Protein AF-A0A7G2LYU7-F1 (afdb_monomer)

Mean predicted aligned error: 3.07 Å

Solvent-accessible surface area (backbone atoms only — not comparable to full-atom values): 4821 Å² total; per-residue (Å²): 133,56,72,46,58,54,50,25,55,54,58,43,68,77,45,100,56,98,64,66,60,50,58,62,59,49,89,55,94,68,74,81,78,48,81,73,41,58,70,80,48,72,85,53,56,71,71,56,47,31,45,51,44,24,52,55,52,17,52,32,49,20,31,44,72,71,74,39,78,69,69,65,77,70,84,75,86,132

Nearest PDB structures (foldseek):
  8qzh-assembly1_A  TM=9.023E-01  e=2.121E-03  Mycobacterium tuberculosis
  7ed2-assembly1_B  TM=8.976E-01  e=3.001E-03  Mycolicibacterium smegmatis
  8gkf-assembly1_A  TM=8.847E-01  e=3.696E-03  Mycobacterium tuberculosis
  8gkf-assembly5_E  TM=8.939E-01  e=5.230E-03  Mycobacterium tuberculosis
  4qjl-assembly1_A  TM=9.095E-01  e=1.047E-02  Mycobacterium ulcerans Agy99

Foldseek 3Di:
DDPQVVVQVVVCVVDPDRFFWGAFDLPDDADDADPQQCVVCVPPDPSVVSVSRRVLRGVQVRCVVVVHHRDHDHDDDD

Secondary structure (DSSP, 8-state):
--HHHHHHHHHHTT-SS--------TTS--PPPPTTTGGGGTT--HHHHHHHHHHHHHHHHHHHHTTPPP---PPPP-

Structure (mmCIF, N/CA/C/O backbone):
data_AF-A0A7G2LYU7-F1
#
_entry.id   AF-A0A7G2LYU7-F1
#
loop_
_atom_site.group_PDB
_atom_site.id
_atom_site.type_symbol
_atom_site.label_atom_id
_atom_site.label_alt_id
_atom_site.label_comp_id
_atom_site.label_asym_id
_atom_site.label_entity_id
_atom_site.label_seq_id
_atom_site.pdbx_PDB_ins_code
_atom_site.Cartn_x
_atom_site.Cartn_y
_atom_site.Cartn_z
_atom_site.occupancy
_atom_site.B_iso_or_equiv
_atom_site.auth_seq_id
_atom_site.auth_comp_id
_atom_site.auth_asym_id
_atom_site.auth_atom_id
_atom_site.pdbx_PDB_model_num
ATOM 1 N N . MET A 1 1 ? -14.061 17.177 -0.502 1.00 61.22 1 MET A N 1
ATOM 2 C CA . MET A 1 1 ? -13.187 16.027 -0.179 1.00 61.22 1 MET A CA 1
ATOM 3 C C . MET A 1 1 ? -12.808 15.348 -1.485 1.00 61.22 1 MET A C 1
ATOM 5 O O . MET A 1 1 ? -13.541 15.524 -2.449 1.00 61.22 1 MET A O 1
ATOM 9 N N . THR A 1 2 ? -11.663 14.666 -1.566 1.00 89.00 2 THR A N 1
ATOM 10 C CA . THR A 1 2 ? -11.331 13.869 -2.761 1.00 89.00 2 THR A CA 1
ATOM 11 C C . THR A 1 2 ? -12.030 12.509 -2.692 1.00 89.00 2 THR A C 1
ATOM 13 O O . THR A 1 2 ? -12.398 12.058 -1.604 1.00 89.00 2 THR A O 1
ATOM 16 N N . GLN A 1 3 ? -12.201 11.847 -3.838 1.00 93.44 3 GLN A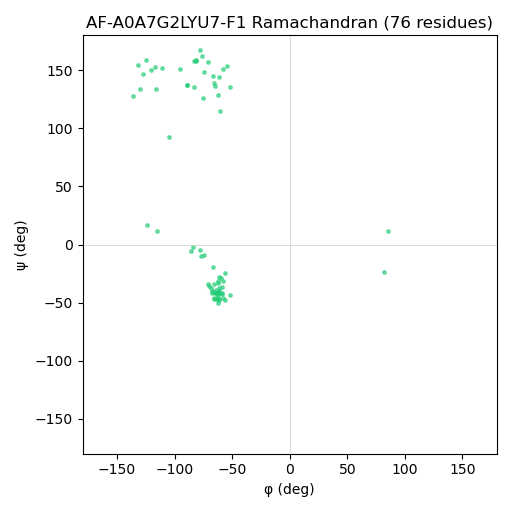 N 1
ATOM 17 C CA . GLN A 1 3 ? -12.835 10.527 -3.910 1.00 93.44 3 GLN A CA 1
ATOM 18 C C . GLN A 1 3 ? -12.081 9.480 -3.068 1.00 93.44 3 GLN A C 1
ATOM 20 O O . GLN A 1 3 ? -12.699 8.644 -2.416 1.00 93.44 3 GLN A O 1
ATOM 25 N N . GLU A 1 4 ? -10.749 9.549 -3.011 1.00 95.50 4 GLU A N 1
ATOM 26 C CA . GLU A 1 4 ? -9.916 8.658 -2.197 1.00 95.50 4 GLU A CA 1
ATOM 27 C C . GLU A 1 4 ? -10.221 8.805 -0.701 1.00 95.50 4 GLU A C 1
ATOM 29 O O . GLU A 1 4 ? -10.310 7.806 0.013 1.00 95.50 4 GLU A O 1
ATOM 34 N N . ALA A 1 5 ? -10.426 10.040 -0.230 1.00 94.69 5 ALA A N 1
ATOM 35 C CA . ALA A 1 5 ? -10.764 10.314 1.164 1.00 94.69 5 ALA A CA 1
ATOM 36 C C . ALA A 1 5 ? -12.167 9.798 1.529 1.00 94.69 5 ALA A C 1
ATOM 38 O O . ALA A 1 5 ? -12.366 9.287 2.632 1.00 94.69 5 ALA A O 1
ATOM 39 N N . GLU A 1 6 ? -13.129 9.895 0.606 1.00 97.31 6 GLU A N 1
ATOM 40 C CA . GLU A 1 6 ? -14.478 9.342 0.781 1.00 97.31 6 GLU A CA 1
ATOM 41 C C . GLU A 1 6 ? -14.453 7.812 0.857 1.00 97.31 6 GLU A C 1
ATOM 43 O O . GLU A 1 6 ? -15.038 7.237 1.777 1.00 97.31 6 GLU A O 1
ATOM 48 N N . ILE A 1 7 ? -13.712 7.152 -0.041 1.00 97.31 7 ILE A N 1
ATOM 49 C CA . ILE A 1 7 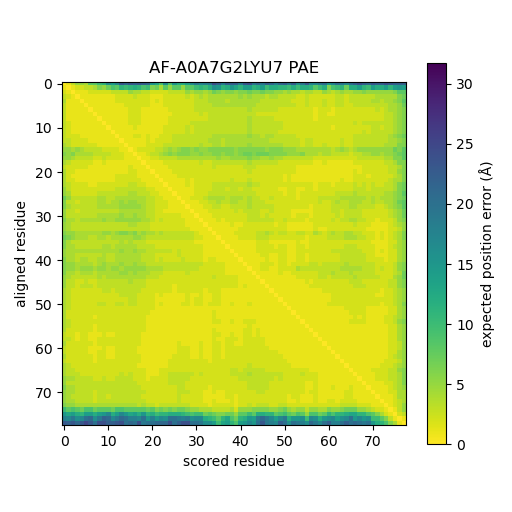? -13.533 5.694 -0.014 1.00 97.31 7 ILE A CA 1
ATOM 50 C C . ILE A 1 7 ? -12.843 5.268 1.285 1.00 97.31 7 ILE A C 1
ATOM 52 O O . ILE A 1 7 ? -13.322 4.354 1.954 1.00 97.31 7 ILE A O 1
ATOM 56 N N . ALA A 1 8 ? -11.760 5.940 1.687 1.00 97.56 8 ALA A N 1
ATOM 57 C CA . ALA A 1 8 ? -11.049 5.616 2.922 1.00 97.56 8 ALA A CA 1
ATOM 58 C C . ALA A 1 8 ? -11.961 5.734 4.156 1.00 97.56 8 ALA A C 1
ATOM 60 O O . ALA A 1 8 ? -11.958 4.853 5.018 1.00 97.56 8 ALA A O 1
ATOM 61 N N . ALA A 1 9 ? -12.781 6.788 4.224 1.00 96.75 9 ALA A N 1
ATOM 62 C CA . ALA A 1 9 ? -13.747 6.981 5.301 1.00 96.75 9 ALA A CA 1
ATOM 63 C C . ALA A 1 9 ? -14.854 5.915 5.296 1.00 96.75 9 ALA A C 1
ATOM 65 O O . ALA A 1 9 ? -15.228 5.430 6.364 1.00 96.75 9 ALA A O 1
AT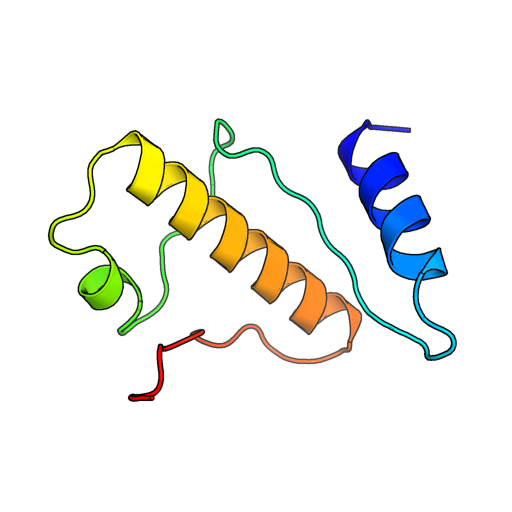OM 66 N N . ALA A 1 10 ? -15.364 5.534 4.121 1.00 97.50 10 ALA A N 1
ATOM 67 C CA . ALA A 1 10 ? -16.380 4.494 3.987 1.00 97.50 10 ALA A CA 1
ATOM 68 C C . ALA A 1 10 ? -15.842 3.114 4.397 1.00 97.50 10 ALA A C 1
ATOM 70 O O . ALA A 1 10 ? -16.471 2.429 5.198 1.00 97.50 10 ALA A O 1
ATOM 71 N N . VAL A 1 11 ? -14.653 2.734 3.920 1.00 97.56 11 VAL A N 1
ATOM 72 C CA . VAL A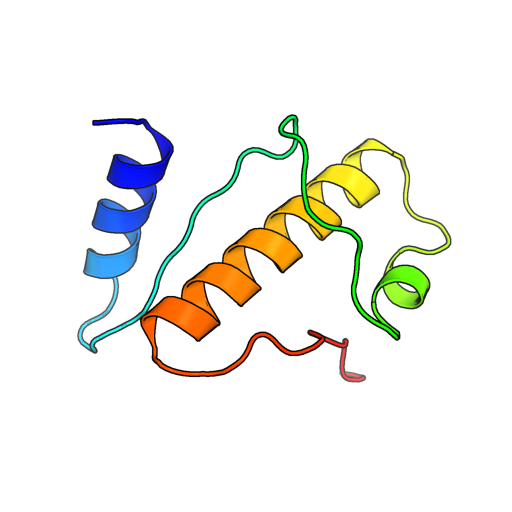 1 11 ? -14.018 1.445 4.242 1.00 97.56 11 VAL A CA 1
ATOM 73 C C . VAL A 1 11 ? -13.668 1.353 5.725 1.00 97.56 11 VAL A C 1
ATOM 75 O O . VAL A 1 11 ? -13.920 0.324 6.341 1.00 97.56 11 VAL A O 1
ATOM 78 N N . ARG A 1 12 ? -13.152 2.430 6.336 1.00 97.50 12 ARG A N 1
ATOM 79 C CA . ARG A 1 12 ? -12.840 2.449 7.776 1.00 97.50 12 ARG A CA 1
ATOM 80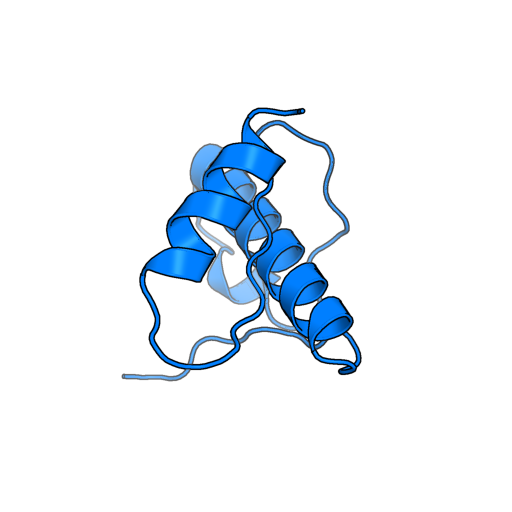 C C . ARG A 1 12 ? -14.072 2.150 8.643 1.00 97.50 12 ARG A C 1
ATOM 82 O O . ARG A 1 12 ? -13.921 1.538 9.690 1.00 97.50 12 ARG A O 1
ATOM 89 N N . ARG A 1 13 ? -15.280 2.531 8.203 1.00 97.31 13 ARG A N 1
ATOM 90 C CA . ARG A 1 13 ? -16.548 2.257 8.913 1.00 97.31 13 ARG A CA 1
ATOM 91 C C . ARG A 1 13 ? -17.027 0.804 8.814 1.00 97.31 13 ARG A C 1
ATOM 93 O O . ARG A 1 13 ? -17.988 0.465 9.491 1.00 97.31 13 ARG A O 1
ATOM 100 N N . LEU A 1 14 ? -16.400 -0.033 7.984 1.00 97.94 14 LEU A N 1
ATOM 101 C CA . LEU A 1 14 ? -16.739 -1.458 7.875 1.00 97.94 14 LEU A CA 1
ATOM 102 C C . LEU A 1 14 ? -16.189 -2.298 9.036 1.00 97.94 14 LEU A C 1
ATOM 104 O O . LEU A 1 14 ? -16.524 -3.474 9.140 1.00 97.94 14 LEU A O 1
ATOM 108 N N . PHE A 1 15 ? -15.323 -1.723 9.871 1.00 97.06 15 PHE A N 1
ATOM 109 C CA . PHE A 1 15 ? -14.646 -2.421 10.956 1.00 97.06 15 PHE A CA 1
ATOM 110 C C . PHE A 1 15 ? -15.077 -1.843 12.305 1.00 97.06 15 PHE A C 1
ATOM 112 O O . PHE A 1 15 ? -15.050 -0.629 12.500 1.00 97.06 15 PHE A O 1
ATOM 119 N N . ASP A 1 16 ? -15.396 -2.721 13.255 1.00 96.69 16 ASP A N 1
ATOM 120 C CA . ASP A 1 16 ? -15.751 -2.341 14.633 1.00 96.69 16 ASP A CA 1
ATOM 121 C C . ASP A 1 16 ? -14.522 -1.980 15.493 1.00 96.69 16 ASP A C 1
ATOM 123 O O . ASP A 1 16 ? -14.648 -1.562 16.645 1.00 96.69 16 ASP A O 1
ATOM 127 N N . LEU A 1 17 ? -13.316 -2.139 14.938 1.00 95.69 17 LEU A N 1
ATOM 128 C CA . LEU A 1 17 ? -12.043 -1.796 15.568 1.00 95.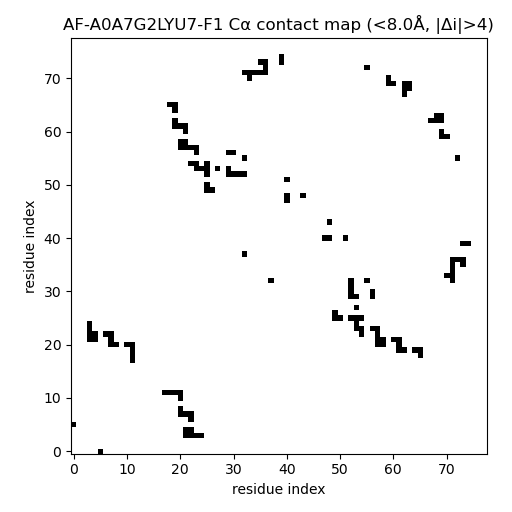69 17 LEU A CA 1
ATOM 129 C C . LEU A 1 17 ? -11.395 -0.597 14.858 1.00 95.69 17 LEU A C 1
ATOM 131 O O . LEU A 1 17 ? -11.575 -0.428 13.649 1.00 95.69 17 LEU A O 1
ATOM 135 N N . PRO A 1 18 ? -10.585 0.218 15.561 1.00 94.19 18 PRO A N 1
ATOM 136 C CA . PRO A 1 18 ? -9.811 1.275 14.922 1.00 94.19 18 PRO A CA 1
ATOM 137 C C . PRO A 1 18 ? -8.832 0.692 13.893 1.00 94.19 18 PRO A C 1
ATOM 139 O O . PRO A 1 18 ? -7.888 -0.010 14.249 1.00 94.19 18 PRO A O 1
ATOM 142 N N . VAL A 1 19 ? -9.042 1.009 12.614 1.00 97.56 19 VAL A N 1
ATOM 143 C CA . VAL A 1 19 ? -8.158 0.607 11.508 1.00 97.56 19 VAL A CA 1
ATOM 144 C C . VAL A 1 19 ? -7.608 1.822 10.767 1.00 97.56 19 VAL A C 1
ATOM 146 O O . VAL A 1 19 ? -8.265 2.864 10.663 1.00 97.56 19 VAL A O 1
ATOM 149 N N . ALA A 1 20 ? -6.409 1.697 10.199 1.00 98.19 20 ALA A N 1
ATOM 150 C CA . ALA A 1 20 ? -5.925 2.642 9.201 1.00 98.19 20 ALA A CA 1
ATOM 151 C C . ALA A 1 20 ? -6.333 2.215 7.796 1.00 98.19 20 ALA A C 1
ATOM 153 O O . ALA A 1 20 ? -6.240 1.044 7.441 1.00 98.19 20 ALA A O 1
ATOM 154 N N . VAL A 1 21 ? -6.768 3.185 6.994 1.00 98.12 21 VAL A N 1
ATOM 155 C CA . VAL A 1 21 ? -7.117 2.979 5.590 1.00 98.12 21 VAL A CA 1
ATOM 156 C C . VAL A 1 21 ? -6.534 4.132 4.793 1.00 98.12 21 VAL A C 1
ATOM 158 O O . VAL A 1 21 ? -6.769 5.300 5.105 1.00 98.12 21 VAL A O 1
ATOM 161 N N . ALA A 1 22 ? -5.795 3.794 3.745 1.00 98.06 22 ALA A N 1
ATOM 162 C CA . ALA A 1 22 ? -5.321 4.736 2.749 1.00 98.06 22 ALA A CA 1
ATOM 163 C C . ALA A 1 22 ? -5.706 4.223 1.362 1.00 98.06 22 ALA A C 1
ATOM 165 O O . ALA A 1 22 ? -5.758 3.016 1.125 1.00 98.06 22 ALA A O 1
ATOM 166 N N . VAL A 1 23 ? -5.995 5.153 0.458 1.00 97.69 23 VAL A N 1
ATOM 167 C CA . VAL A 1 23 ? -6.439 4.871 -0.906 1.00 97.69 23 VAL A CA 1
ATOM 168 C C . VAL A 1 23 ? -5.575 5.694 -1.846 1.00 97.69 23 VAL A C 1
ATOM 170 O O . VAL A 1 23 ? -5.337 6.876 -1.606 1.00 97.69 23 VAL A O 1
ATOM 173 N N . THR A 1 24 ? -5.091 5.062 -2.905 1.00 96.62 24 THR A N 1
ATOM 174 C CA . THR A 1 24 ? -4.275 5.694 -3.939 1.00 96.62 24 THR A CA 1
ATOM 175 C C . THR A 1 24 ? -4.823 5.317 -5.308 1.00 96.62 24 THR A C 1
ATOM 177 O O . THR A 1 24 ? -5.466 4.277 -5.470 1.00 96.62 24 THR A O 1
ATOM 180 N N . ARG A 1 25 ? -4.574 6.159 -6.312 1.00 96.06 25 ARG A N 1
ATOM 181 C CA . ARG A 1 25 ? -4.931 5.837 -7.693 1.00 96.06 25 ARG A CA 1
ATOM 182 C C . ARG A 1 25 ? -3.795 5.089 -8.394 1.00 96.06 25 ARG A C 1
ATOM 184 O O . ARG A 1 25 ? -2.651 5.528 -8.280 1.00 96.06 25 ARG A O 1
ATOM 191 N N . PRO A 1 26 ? -4.071 4.027 -9.171 1.00 95.62 26 PRO A N 1
ATOM 192 C CA . PRO A 1 26 ? -3.033 3.312 -9.918 1.00 95.62 26 PRO A CA 1
ATOM 193 C C . PRO A 1 26 ? -2.269 4.169 -10.935 1.00 95.62 26 PRO A C 1
ATOM 195 O O . PRO A 1 26 ? -1.106 3.893 -11.202 1.00 95.62 26 PRO A O 1
ATOM 198 N N . ASP A 1 27 ? -2.910 5.203 -11.485 1.00 95.19 27 ASP A N 1
ATOM 199 C CA . ASP A 1 27 ? -2.357 6.107 -12.505 1.00 95.19 27 ASP A CA 1
ATOM 200 C C . ASP A 1 27 ? -1.538 7.280 -11.930 1.00 95.19 27 ASP A C 1
ATOM 202 O O . ASP A 1 27 ? -0.920 8.026 -12.689 1.00 95.19 27 ASP A O 1
ATOM 206 N N . ALA A 1 28 ? -1.503 7.445 -10.604 1.00 94.56 28 ALA A N 1
ATOM 207 C CA . ALA A 1 28 ? -0.688 8.462 -9.949 1.00 94.56 28 ALA A CA 1
ATOM 208 C C . ALA A 1 28 ? 0.804 8.082 -9.912 1.00 94.56 28 ALA A C 1
ATOM 210 O O . ALA A 1 28 ? 1.186 6.920 -10.055 1.00 94.56 28 ALA A O 1
ATOM 211 N N . VAL A 1 29 ? 1.664 9.075 -9.674 1.00 95.00 29 VAL A N 1
ATOM 212 C CA . VAL A 1 29 ? 3.085 8.834 -9.396 1.00 95.00 29 VAL A CA 1
ATOM 213 C C . VAL A 1 29 ? 3.228 8.320 -7.967 1.00 95.00 29 VAL A C 1
ATOM 215 O O . VAL A 1 29 ? 2.778 8.966 -7.021 1.00 95.00 29 VAL A O 1
ATOM 218 N N . HIS A 1 30 ? 3.892 7.175 -7.815 1.00 96.69 30 HIS A N 1
ATOM 219 C CA . HIS A 1 30 ? 4.115 6.516 -6.529 1.00 96.69 30 HIS A CA 1
ATOM 220 C C . HIS A 1 30 ? 5.607 6.439 -6.197 1.00 96.69 30 HIS A C 1
ATOM 222 O O . HIS A 1 30 ? 6.431 6.375 -7.114 1.00 96.69 30 HIS A O 1
ATOM 228 N N . PRO A 1 31 ? 5.976 6.393 -4.905 1.00 95.62 31 PRO A N 1
ATOM 229 C CA . PRO A 1 31 ? 7.326 6.028 -4.497 1.00 95.62 31 PRO A CA 1
ATOM 230 C C . PRO A 1 31 ? 7.755 4.676 -5.078 1.00 95.62 31 PRO A C 1
ATOM 232 O O . PRO A 1 31 ? 6.925 3.795 -5.316 1.00 95.62 31 PRO A O 1
ATOM 235 N N . ALA A 1 32 ? 9.066 4.496 -5.247 1.00 94.88 32 ALA A N 1
ATOM 236 C CA . ALA A 1 32 ? 9.627 3.217 -5.662 1.00 94.88 32 ALA A CA 1
ATOM 237 C C . ALA A 1 32 ? 9.244 2.088 -4.686 1.00 94.88 32 ALA A C 1
ATOM 239 O O . ALA A 1 32 ? 9.038 2.310 -3.488 1.0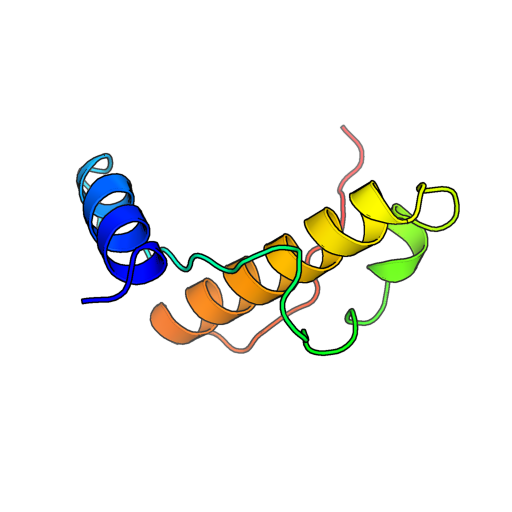0 94.88 32 ALA A O 1
ATOM 240 N N . LEU A 1 33 ? 9.159 0.868 -5.218 1.00 97.44 33 LEU A N 1
ATOM 241 C CA . LEU A 1 33 ? 8.996 -0.339 -4.414 1.00 97.44 33 LEU A CA 1
ATOM 242 C C . LEU A 1 33 ? 10.189 -0.525 -3.471 1.00 97.44 33 LEU A C 1
ATOM 244 O O . LEU A 1 33 ? 11.325 -0.210 -3.829 1.00 97.44 33 LEU A O 1
ATOM 248 N N . LEU A 1 34 ? 9.913 -1.037 -2.274 1.00 97.62 34 LEU A N 1
ATOM 249 C CA . LEU A 1 34 ? 10.947 -1.371 -1.303 1.00 97.62 34 LEU A CA 1
ATOM 250 C C . LEU A 1 34 ? 11.627 -2.697 -1.669 1.00 97.62 34 LEU A C 1
ATOM 252 O O . LEU A 1 34 ? 11.163 -3.446 -2.536 1.00 97.62 34 LEU A O 1
ATOM 256 N N . GLU A 1 35 ? 12.755 -2.969 -1.015 1.00 96.69 35 GLU A N 1
ATOM 257 C CA . GLU A 1 35 ? 13.556 -4.168 -1.252 1.00 96.69 35 GLU A CA 1
ATOM 258 C C . GLU A 1 35 ? 12.704 -5.449 -1.174 1.00 96.69 35 GLU A C 1
ATOM 260 O O . GLU A 1 35 ? 11.843 -5.602 -0.310 1.00 96.69 35 GLU A O 1
ATOM 265 N N . GLY A 1 36 ? 12.909 -6.355 -2.135 1.00 95.69 36 GLY A N 1
ATOM 266 C CA . GLY A 1 36 ? 12.175 -7.619 -2.255 1.00 95.69 36 GLY A CA 1
ATOM 267 C C . GLY A 1 36 ? 10.799 -7.526 -2.932 1.00 95.69 36 GLY A C 1
ATOM 268 O O . GLY A 1 36 ? 10.357 -8.505 -3.533 1.00 95.69 36 GLY A O 1
ATOM 269 N N . GLU A 1 37 ? 10.138 -6.364 -2.936 1.00 97.44 37 GLU A N 1
ATOM 270 C CA . GLU A 1 37 ? 8.786 -6.230 -3.502 1.00 97.44 37 GLU A CA 1
ATOM 271 C C . GLU A 1 37 ? 8.768 -6.349 -5.035 1.00 97.44 37 GLU A C 1
ATOM 273 O O . GLU A 1 37 ? 7.846 -6.936 -5.602 1.00 97.44 37 GLU A O 1
ATOM 278 N N . ALA A 1 38 ? 9.798 -5.837 -5.718 1.00 96.50 38 ALA A N 1
ATOM 279 C CA . ALA A 1 38 ? 9.886 -5.888 -7.180 1.00 96.50 38 ALA A CA 1
ATOM 280 C C . ALA A 1 38 ? 9.9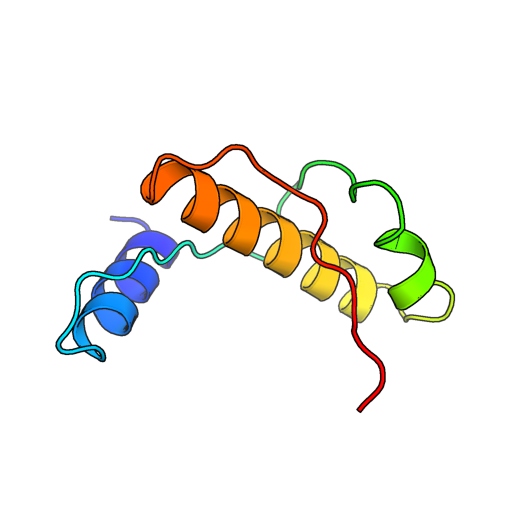35 -7.330 -7.725 1.00 96.50 38 ALA A C 1
ATOM 282 O O . ALA A 1 38 ? 9.399 -7.609 -8.799 1.00 96.50 38 ALA A O 1
ATOM 283 N N . THR A 1 39 ? 10.509 -8.268 -6.966 1.00 95.62 39 THR A N 1
ATOM 284 C CA . THR A 1 39 ? 10.584 -9.689 -7.339 1.00 95.62 39 THR A CA 1
ATOM 285 C C . THR A 1 39 ? 9.196 -10.318 -7.466 1.00 95.62 39 THR A C 1
ATOM 287 O O . THR A 1 39 ? 8.974 -11.147 -8.348 1.00 95.62 39 THR A O 1
ATOM 290 N N . LEU A 1 40 ? 8.232 -9.871 -6.652 1.00 96.06 40 LEU A N 1
ATOM 291 C CA . LEU A 1 40 ? 6.854 -10.380 -6.648 1.00 96.06 40 LEU A CA 1
ATOM 292 C C . LEU A 1 40 ? 6.092 -10.058 -7.939 1.00 96.06 40 LEU A C 1
ATOM 294 O O . LEU A 1 40 ? 5.096 -10.705 -8.257 1.00 96.06 40 LEU A O 1
ATOM 298 N N . ILE A 1 41 ? 6.562 -9.067 -8.696 1.00 96.44 41 ILE A N 1
ATOM 299 C CA . ILE A 1 41 ? 5.935 -8.600 -9.935 1.00 96.44 41 ILE A CA 1
ATOM 300 C C . ILE A 1 41 ? 6.884 -8.642 -11.135 1.00 96.44 41 ILE A C 1
ATOM 302 O O . ILE A 1 41 ? 6.588 -8.043 -12.166 1.00 96.44 41 ILE A O 1
ATOM 306 N N . ALA A 1 42 ? 7.992 -9.382 -11.048 1.00 96.44 42 ALA A N 1
ATOM 307 C CA . ALA A 1 42 ? 9.042 -9.387 -12.072 1.00 96.44 42 ALA A CA 1
ATOM 308 C C . ALA A 1 42 ? 8.547 -9.755 -13.487 1.00 96.44 42 ALA A C 1
ATOM 310 O O . ALA A 1 42 ? 9.162 -9.383 -14.482 1.00 96.44 42 ALA A O 1
ATOM 311 N N . ARG A 1 43 ? 7.432 -10.492 -13.589 1.00 97.12 43 ARG A N 1
ATOM 312 C CA . ARG A 1 43 ? 6.805 -10.911 -14.858 1.00 97.12 43 ARG A CA 1
ATOM 313 C C . ARG A 1 43 ? 5.416 -10.303 -15.076 1.00 97.12 43 ARG A C 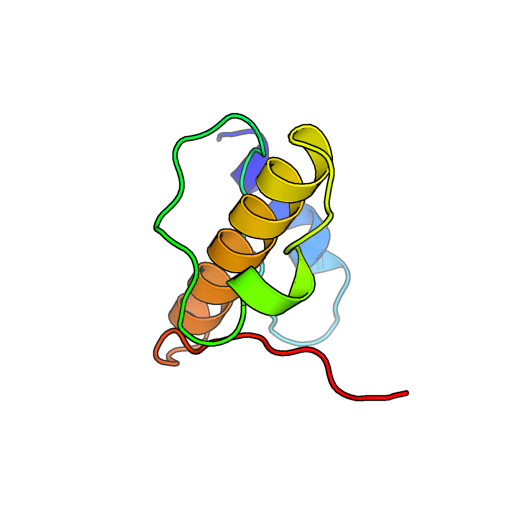1
ATOM 315 O O . ARG A 1 43 ? 4.662 -10.763 -15.932 1.00 97.12 43 ARG A O 1
ATOM 322 N N . ALA A 1 44 ? 5.041 -9.313 -14.271 1.00 97.50 44 ALA A N 1
ATOM 323 C CA . ALA A 1 44 ? 3.731 -8.691 -14.342 1.00 97.50 44 ALA A CA 1
ATOM 324 C C . ALA A 1 44 ? 3.620 -7.762 -15.560 1.00 97.50 44 ALA A C 1
ATOM 326 O O . ALA A 1 44 ? 4.581 -7.124 -15.985 1.00 97.50 44 ALA A O 1
ATOM 327 N N . ARG A 1 45 ? 2.411 -7.659 -16.121 1.00 97.94 45 ARG A N 1
ATOM 328 C CA . ARG A 1 45 ? 2.106 -6.677 -17.174 1.00 97.94 45 ARG A CA 1
ATOM 329 C C . ARG A 1 45 ? 2.079 -5.255 -16.585 1.00 97.94 45 ARG A C 1
ATOM 331 O O . ARG A 1 45 ? 1.773 -5.124 -15.400 1.00 97.94 45 ARG A O 1
ATOM 338 N N . PRO A 1 46 ? 2.281 -4.190 -17.386 1.00 96.56 46 PRO A N 1
ATOM 339 C CA . PRO A 1 46 ? 2.358 -2.812 -16.883 1.00 96.56 46 PRO A CA 1
ATOM 340 C C . PRO A 1 46 ? 1.189 -2.381 -15.988 1.00 96.56 46 PRO A C 1
ATOM 342 O O . PRO A 1 46 ? 1.416 -1.817 -14.922 1.00 96.56 46 PRO A O 1
ATOM 345 N N . ALA A 1 47 ? -0.051 -2.720 -16.359 1.00 96.94 47 ALA A N 1
ATOM 346 C CA . ALA A 1 47 ? -1.228 -2.416 -15.539 1.00 96.94 47 ALA A CA 1
ATOM 347 C C . ALA A 1 47 ? -1.133 -3.041 -14.136 1.00 96.94 47 ALA A C 1
ATOM 349 O O . ALA A 1 47 ? -1.396 -2.384 -13.133 1.00 96.94 47 ALA A O 1
ATOM 350 N N . ARG A 1 48 ? -0.655 -4.289 -14.053 1.00 97.56 48 ARG A N 1
ATOM 351 C CA . ARG A 1 48 ? -0.476 -4.981 -12.777 1.00 97.56 48 ARG A CA 1
ATOM 352 C C . ARG A 1 48 ? 0.677 -4.401 -11.954 1.00 97.56 48 ARG A C 1
ATOM 354 O O . ARG A 1 48 ? 0.579 -4.363 -10.733 1.00 97.56 48 ARG A O 1
ATOM 361 N N . ILE A 1 49 ? 1.745 -3.932 -12.601 1.00 97.19 49 ILE A N 1
ATOM 362 C CA . ILE A 1 49 ? 2.846 -3.219 -11.931 1.00 97.19 49 ILE A CA 1
ATOM 363 C C . ILE A 1 49 ? 2.324 -1.922 -11.294 1.00 97.19 49 ILE A C 1
ATOM 365 O O . ILE A 1 49 ? 2.643 -1.646 -10.136 1.00 97.19 49 ILE A O 1
ATOM 369 N N . ALA A 1 50 ? 1.490 -1.165 -12.016 1.00 97.44 50 ALA A N 1
ATOM 370 C CA . ALA A 1 50 ? 0.887 0.073 -11.525 1.00 97.44 50 ALA A CA 1
ATOM 371 C C . ALA A 1 50 ? -0.026 -0.180 -10.313 1.00 97.44 50 ALA A C 1
ATOM 373 O O . ALA A 1 50 ? 0.164 0.431 -9.263 1.00 97.44 50 ALA A O 1
ATOM 374 N N . GLU A 1 51 ? -0.945 -1.147 -10.412 1.00 97.81 51 GLU A N 1
ATOM 375 C CA . GLU A 1 51 ? -1.803 -1.567 -9.293 1.00 97.81 51 GLU A CA 1
ATOM 376 C C . GLU A 1 51 ? -0.994 -2.003 -8.069 1.00 97.81 51 GLU A C 1
ATOM 378 O O . GLU A 1 51 ? -1.281 -1.583 -6.948 1.00 97.81 51 GLU A O 1
ATOM 383 N N . PHE A 1 52 ? 0.024 -2.845 -8.274 1.00 97.81 52 PHE A N 1
ATOM 384 C CA . PHE A 1 52 ? 0.846 -3.358 -7.185 1.00 97.81 52 PHE A CA 1
ATOM 385 C C . PHE A 1 52 ? 1.600 -2.224 -6.487 1.00 97.81 52 PHE A C 1
ATOM 387 O O . PHE A 1 52 ? 1.561 -2.118 -5.263 1.00 97.81 52 PHE A O 1
ATOM 394 N N . THR A 1 53 ? 2.228 -1.335 -7.255 1.00 97.94 53 THR A N 1
ATOM 395 C CA . THR A 1 53 ? 2.980 -0.190 -6.720 1.00 97.94 53 THR A CA 1
ATOM 396 C C . THR A 1 53 ? 2.075 0.779 -5.960 1.00 97.94 53 THR A C 1
ATOM 398 O O . THR A 1 53 ? 2.417 1.215 -4.855 1.00 97.94 53 THR A O 1
ATOM 401 N N . ALA A 1 54 ? 0.891 1.065 -6.502 1.00 98.19 54 ALA A N 1
ATOM 402 C CA . ALA A 1 54 ? -0.105 1.907 -5.850 1.00 98.19 54 ALA A CA 1
ATOM 403 C C . ALA A 1 54 ? -0.602 1.281 -4.540 1.00 98.19 54 ALA A C 1
ATOM 405 O O . ALA A 1 54 ? -0.611 1.951 -3.505 1.00 98.19 54 ALA A O 1
ATOM 406 N N . GLY A 1 55 ? -0.931 -0.015 -4.558 1.00 97.44 55 GLY A N 1
ATOM 407 C CA . GLY A 1 55 ? -1.369 -0.760 -3.378 1.00 97.44 55 GLY A CA 1
ATOM 408 C C . GLY A 1 55 ? -0.303 -0.820 -2.283 1.00 97.44 55 GLY A C 1
ATOM 409 O O . GLY A 1 55 ? -0.612 -0.613 -1.111 1.00 97.44 55 GLY A O 1
ATOM 410 N N . ARG A 1 56 ? 0.971 -1.025 -2.646 1.00 98.25 56 ARG A N 1
ATOM 411 C CA . ARG A 1 56 ? 2.098 -0.970 -1.699 1.00 98.25 56 ARG A CA 1
ATOM 412 C C . ARG A 1 56 ? 2.283 0.417 -1.091 1.00 98.25 56 ARG A C 1
ATOM 414 O O . ARG A 1 56 ? 2.525 0.535 0.108 1.00 98.25 56 ARG A O 1
ATOM 421 N N . SER A 1 57 ? 2.100 1.465 -1.885 1.00 98.19 57 SER A N 1
ATOM 422 C CA . SER A 1 57 ? 2.168 2.848 -1.405 1.00 98.19 57 SER A CA 1
ATOM 423 C C . SER A 1 57 ? 1.019 3.185 -0.452 1.00 98.19 57 SER A C 1
ATOM 425 O O . SER A 1 57 ? 1.262 3.776 0.599 1.00 98.19 57 SER A O 1
ATOM 427 N N . ALA A 1 58 ? -0.205 2.742 -0.761 1.00 98.31 58 ALA A N 1
ATOM 428 C CA . ALA A 1 58 ? -1.360 2.880 0.124 1.00 98.31 58 ALA A CA 1
ATOM 429 C C . ALA A 1 58 ? -1.147 2.140 1.452 1.00 98.31 58 ALA A C 1
ATOM 431 O O . ALA A 1 58 ? -1.321 2.716 2.521 1.00 98.31 58 ALA A O 1
ATOM 432 N N . ALA A 1 59 ? -0.701 0.885 1.409 1.00 98.06 59 ALA A N 1
ATOM 433 C CA . ALA A 1 59 ? -0.468 0.109 2.622 1.00 98.06 59 ALA A CA 1
ATOM 434 C C . ALA A 1 59 ? 0.600 0.747 3.530 1.00 98.06 59 ALA A C 1
ATOM 436 O O . ALA A 1 59 ? 0.407 0.835 4.741 1.00 98.06 59 ALA A O 1
ATOM 437 N N . ARG A 1 60 ? 1.680 1.287 2.953 1.00 98.50 60 ARG A N 1
ATOM 438 C CA . ARG A 1 60 ? 2.697 2.040 3.705 1.00 98.50 60 ARG A CA 1
ATOM 439 C C . ARG A 1 60 ? 2.172 3.340 4.303 1.00 98.50 60 ARG A C 1
ATOM 441 O O . ARG A 1 60 ? 2.605 3.727 5.383 1.00 98.50 60 ARG A O 1
ATOM 448 N N . GLU A 1 61 ? 1.241 4.015 3.639 1.00 98.25 61 GLU A N 1
ATOM 449 C CA . GLU A 1 61 ? 0.572 5.174 4.231 1.00 98.25 61 GLU A CA 1
ATOM 450 C C . GLU A 1 61 ? -0.326 4.768 5.406 1.00 98.25 61 GLU A C 1
ATOM 452 O O . GLU A 1 61 ? -0.306 5.412 6.454 1.00 98.25 61 GLU A O 1
ATOM 457 N N . ALA A 1 62 ? -1.039 3.647 5.292 1.00 98.44 62 ALA A N 1
ATOM 458 C CA . ALA A 1 62 ? -1.796 3.096 6.411 1.00 98.44 62 ALA A CA 1
ATOM 459 C C . ALA A 1 62 ? -0.886 2.709 7.599 1.00 98.44 62 ALA A C 1
ATOM 461 O O . ALA A 1 62 ? -1.255 2.973 8.741 1.00 98.44 62 ALA A O 1
ATOM 462 N N . MET A 1 63 ? 0.323 2.179 7.359 1.00 98.50 63 MET A N 1
ATOM 463 C CA . MET A 1 63 ? 1.317 1.938 8.423 1.00 98.50 63 MET A CA 1
ATOM 464 C C . MET A 1 63 ? 1.671 3.228 9.176 1.00 98.50 63 MET A C 1
ATOM 466 O O . MET A 1 63 ? 1.636 3.243 10.407 1.00 98.50 63 MET A O 1
ATOM 470 N N . ARG A 1 64 ? 1.933 4.329 8.454 1.00 98.25 64 ARG A N 1
ATOM 471 C CA . ARG A 1 64 ? 2.234 5.632 9.075 1.00 98.25 64 ARG A CA 1
ATOM 472 C C . ARG A 1 64 ? 1.080 6.142 9.929 1.00 98.25 64 ARG A C 1
ATOM 474 O O . ARG A 1 64 ? 1.316 6.626 11.031 1.00 98.25 64 ARG A O 1
ATOM 481 N N . GLN A 1 65 ? -0.160 6.005 9.456 1.00 97.81 65 GLN A N 1
ATOM 482 C CA . GLN A 1 65 ? -1.353 6.397 10.220 1.00 97.81 65 GLN A CA 1
ATOM 483 C C . GLN A 1 65 ? -1.506 5.615 11.534 1.00 97.81 65 GLN A C 1
ATOM 485 O O . GLN A 1 65 ? -2.082 6.137 12.485 1.00 97.81 65 GLN A O 1
ATOM 490 N N . LEU A 1 66 ? -0.992 4.383 11.595 1.00 97.38 66 LEU A N 1
ATOM 491 C CA . LEU A 1 66 ? -0.948 3.566 12.813 1.00 97.38 66 LEU A CA 1
ATOM 492 C C . LEU A 1 66 ? 0.268 3.868 13.709 1.00 97.38 66 LEU A C 1
ATOM 494 O O . LEU A 1 66 ? 0.384 3.278 14.778 1.00 97.38 66 LEU A O 1
ATOM 498 N N . GLY A 1 67 ? 1.166 4.770 13.300 1.00 98.00 67 GLY A N 1
ATOM 499 C CA . GLY A 1 67 ? 2.383 5.108 14.043 1.00 98.00 67 GLY A CA 1
ATOM 500 C C . GLY A 1 67 ? 3.577 4.190 13.768 1.00 98.00 67 GLY A C 1
ATOM 501 O O . GLY A 1 67 ? 4.572 4.267 14.486 1.00 98.00 67 GLY A O 1
ATOM 502 N N . TYR A 1 68 ? 3.510 3.346 12.736 1.00 98.12 68 TYR A N 1
ATOM 503 C CA . TYR A 1 68 ? 4.618 2.483 12.328 1.00 98.12 68 TYR A CA 1
ATOM 504 C C . TYR A 1 68 ? 5.452 3.113 11.211 1.00 98.12 68 TYR A C 1
ATOM 506 O O . TYR A 1 68 ? 4.956 3.877 10.375 1.00 98.12 68 TYR A O 1
ATOM 514 N N . ALA A 1 69 ? 6.735 2.755 11.172 1.00 97.81 69 ALA A N 1
ATOM 515 C CA . ALA A 1 69 ? 7.572 3.045 10.020 1.00 97.81 69 ALA A CA 1
ATOM 516 C C . ALA A 1 69 ? 7.085 2.237 8.798 1.00 97.81 69 ALA A C 1
ATOM 518 O O . ALA A 1 69 ? 6.633 1.103 8.953 1.00 97.81 69 ALA A O 1
ATOM 519 N N . PRO A 1 70 ? 7.163 2.790 7.575 1.00 98.00 70 PRO A N 1
ATOM 520 C CA . PRO A 1 70 ? 6.894 2.022 6.366 1.00 98.00 70 PRO A CA 1
ATOM 521 C C . PRO A 1 70 ? 7.889 0.871 6.189 1.00 98.00 70 PRO A C 1
ATOM 523 O O . PRO A 1 70 ? 9.095 1.104 6.160 1.00 98.00 70 PRO A O 1
ATOM 526 N N . GLU A 1 71 ? 7.379 -0.338 5.974 1.00 97.69 71 GLU A N 1
ATOM 527 C CA . GLU A 1 71 ? 8.176 -1.552 5.761 1.00 97.69 71 GLU A CA 1
ATOM 528 C C . GLU A 1 71 ? 7.807 -2.251 4.437 1.00 97.69 71 GLU A C 1
ATOM 530 O O . GLU A 1 71 ? 6.730 -1.993 3.878 1.00 97.69 71 GLU A O 1
ATOM 535 N N . PRO A 1 72 ? 8.699 -3.095 3.876 1.00 97.62 72 PRO A N 1
ATOM 536 C CA . PRO A 1 72 ? 8.385 -3.890 2.692 1.00 97.62 72 PRO A CA 1
ATOM 537 C C . PRO A 1 72 ? 7.275 -4.903 2.990 1.00 97.62 72 PRO A C 1
ATOM 539 O O . PRO A 1 72 ? 7.301 -5.600 4.001 1.00 97.62 72 PRO A O 1
ATOM 542 N N . ILE A 1 73 ? 6.312 -5.028 2.075 1.00 96.44 73 ILE A N 1
ATOM 543 C CA . ILE A 1 73 ? 5.215 -5.993 2.200 1.00 96.44 73 ILE A CA 1
ATOM 544 C C . ILE A 1 73 ? 5.492 -7.149 1.243 1.00 96.44 73 ILE A C 1
ATOM 546 O O . ILE A 1 73 ? 5.150 -7.112 0.052 1.00 96.44 73 ILE A O 1
ATOM 550 N N . LEU A 1 74 ? 6.145 -8.176 1.776 1.00 95.62 74 LEU A N 1
ATOM 551 C CA . LEU A 1 74 ? 6.512 -9.379 1.037 1.00 95.62 74 LEU A CA 1
ATOM 552 C C . LEU A 1 74 ? 5.346 -10.375 0.984 1.00 95.62 74 LEU A C 1
ATOM 554 O O . LEU A 1 74 ? 4.426 -10.318 1.797 1.00 95.62 74 LEU A O 1
ATOM 558 N N . ALA A 1 75 ? 5.364 -11.270 -0.002 1.00 88.50 75 ALA A N 1
ATOM 559 C CA . ALA A 1 75 ? 4.451 -12.405 -0.022 1.00 88.50 75 ALA A CA 1
ATOM 560 C C . ALA A 1 75 ? 5.034 -13.520 0.850 1.00 88.50 75 ALA A C 1
ATOM 562 O O . ALA A 1 75 ? 6.228 -13.812 0.756 1.00 88.50 75 ALA A O 1
ATOM 563 N N . THR A 1 76 ? 4.198 -14.145 1.673 1.00 82.62 76 THR A N 1
ATOM 564 C CA . THR A 1 76 ? 4.528 -15.447 2.255 1.00 82.62 76 THR A CA 1
ATOM 565 C C . THR A 1 76 ? 4.206 -16.522 1.219 1.00 82.62 76 THR A C 1
ATOM 567 O O . THR A 1 76 ? 3.420 -16.291 0.300 1.00 82.62 76 THR A O 1
ATOM 570 N N . THR A 1 77 ? 4.818 -17.696 1.335 1.00 74.88 77 THR A N 1
ATOM 571 C CA . THR A 1 77 ? 4.228 -18.893 0.728 1.00 74.88 77 THR A CA 1
ATOM 572 C C . THR A 1 77 ? 2.913 -19.202 1.437 1.00 74.88 77 THR A C 1
ATOM 574 O O . THR A 1 77 ? 2.845 -19.046 2.660 1.00 74.88 77 THR A O 1
ATOM 577 N N . ASP A 1 78 ? 1.903 -19.591 0.661 1.00 54.56 78 ASP A N 1
ATOM 578 C CA . ASP A 1 78 ? 0.673 -20.210 1.168 1.00 54.56 78 ASP A CA 1
ATOM 579 C C . ASP A 1 78 ? 0.950 -21.621 1.716 1.00 54.56 78 ASP A C 1
ATOM 581 O O . ASP A 1 78 ? 1.851 -22.304 1.164 1.00 54.56 78 ASP A O 1
#

Sequence (78 aa):
MTQEAEIAAAVRRLFDLPVAVAVTRPDAVHPALLEGEATLIARARPARIAEFTAGRSAAREAMRQLGYAPEPILATTD

Radius of gyration: 13.5 Å; Cα contacts (8 Å, |Δi|>4): 76; chains: 1; bounding box: 30×36×33 Å

pLDDT: mean 95.35, std 6.98, range [54.56, 98.5]